Protein AF-A0A7Y5RHW9-F1 (afdb_monomer_lite)

Structure (mmCIF, N/CA/C/O backbone):
data_AF-A0A7Y5RHW9-F1
#
_entry.id   AF-A0A7Y5RHW9-F1
#
loop_
_atom_site.group_PDB
_atom_site.id
_atom_site.type_symbol
_atom_site.label_atom_id
_atom_site.label_alt_id
_atom_site.label_comp_id
_atom_site.label_asym_id
_atom_site.label_entity_id
_atom_site.label_seq_id
_atom_site.pdbx_PDB_ins_code
_atom_site.Cartn_x
_atom_site.Cartn_y
_atom_site.Cartn_z
_atom_site.occupancy
_atom_site.B_iso_or_equiv
_atom_site.auth_seq_id
_atom_site.auth_comp_id
_atom_site.auth_asym_id
_atom_site.auth_atom_id
_atom_site.pdbx_PDB_model_num
ATOM 1 N N . MET A 1 1 ? -26.979 -19.751 0.358 1.00 41.19 1 MET A N 1
ATOM 2 C CA . MET A 1 1 ? -25.588 -19.694 0.854 1.00 41.19 1 MET A CA 1
ATOM 3 C C . MET A 1 1 ? -24.682 -19.940 -0.337 1.00 41.19 1 MET A C 1
ATOM 5 O O . MET A 1 1 ? -24.517 -21.080 -0.752 1.00 41.19 1 MET A O 1
ATOM 9 N N . THR A 1 2 ? -24.236 -18.878 -0.997 1.00 41.81 2 THR A N 1
ATOM 10 C CA . THR A 1 2 ? -23.316 -18.988 -2.132 1.00 41.81 2 THR A CA 1
ATOM 11 C C . THR A 1 2 ? -21.956 -19.395 -1.584 1.00 41.81 2 THR A C 1
ATOM 13 O O . THR A 1 2 ? -21.383 -18.654 -0.793 1.00 41.81 2 THR A O 1
ATOM 16 N N . LYS A 1 3 ? -21.469 -20.585 -1.954 1.00 49.66 3 LYS A N 1
ATOM 17 C CA . LYS A 1 3 ? -20.064 -20.951 -1.758 1.00 49.66 3 LYS A CA 1
ATOM 18 C C . LYS A 1 3 ? -19.226 -19.831 -2.365 1.00 49.66 3 LYS A C 1
ATOM 20 O O . LYS A 1 3 ? -19.365 -19.560 -3.558 1.00 49.66 3 LYS A O 1
ATOM 25 N N . GLU A 1 4 ? -18.414 -19.169 -1.549 1.00 61.47 4 GLU A N 1
ATOM 26 C CA . GLU A 1 4 ? -17.338 -18.331 -2.061 1.00 61.47 4 GLU A CA 1
ATOM 27 C C . GLU A 1 4 ? -16.556 -19.175 -3.070 1.00 61.47 4 GLU A C 1
ATOM 29 O O . GLU A 1 4 ? -16.272 -20.352 -2.829 1.00 61.47 4 GLU A O 1
ATOM 34 N N . LYS A 1 5 ? -16.310 -18.616 -4.257 1.00 59.44 5 LYS A N 1
ATOM 35 C CA . LYS A 1 5 ? -15.433 -19.248 -5.239 1.00 59.44 5 LYS A CA 1
ATOM 36 C C . LYS A 1 5 ? -14.081 -19.369 -4.549 1.00 59.44 5 LYS A C 1
ATOM 38 O O . LYS A 1 5 ? -13.431 -18.357 -4.332 1.00 59.44 5 LYS A O 1
ATOM 43 N N . GLU A 1 6 ? -13.707 -20.583 -4.167 1.00 67.19 6 GLU A N 1
ATOM 44 C CA . GLU A 1 6 ? -12.423 -20.873 -3.542 1.00 67.19 6 GLU A CA 1
ATOM 45 C C . GLU A 1 6 ? -11.323 -20.532 -4.554 1.00 67.19 6 GLU A C 1
ATOM 47 O O . GLU A 1 6 ? -11.037 -21.279 -5.490 1.00 67.19 6 GLU A O 1
ATOM 52 N N . THR A 1 7 ? -10.796 -19.316 -4.449 1.00 81.88 7 THR A N 1
ATOM 53 C CA . THR A 1 7 ? -9.711 -18.825 -5.288 1.00 81.88 7 THR A CA 1
ATOM 54 C C . THR A 1 7 ? -8.402 -19.356 -4.734 1.00 81.88 7 THR A C 1
ATOM 56 O O . THR A 1 7 ? -8.056 -19.074 -3.590 1.00 81.88 7 THR A O 1
ATOM 59 N N . ASP A 1 8 ? -7.663 -20.106 -5.551 1.00 91.75 8 ASP A N 1
ATOM 60 C CA . ASP A 1 8 ? -6.328 -20.583 -5.192 1.00 91.75 8 ASP A CA 1
ATOM 61 C C . ASP A 1 8 ? -5.410 -19.386 -4.872 1.00 91.75 8 ASP A C 1
ATOM 63 O O . ASP A 1 8 ? -5.146 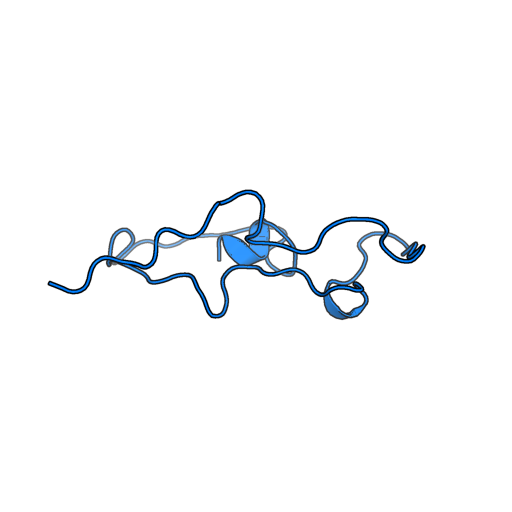-18.574 -5.769 1.00 91.75 8 ASP A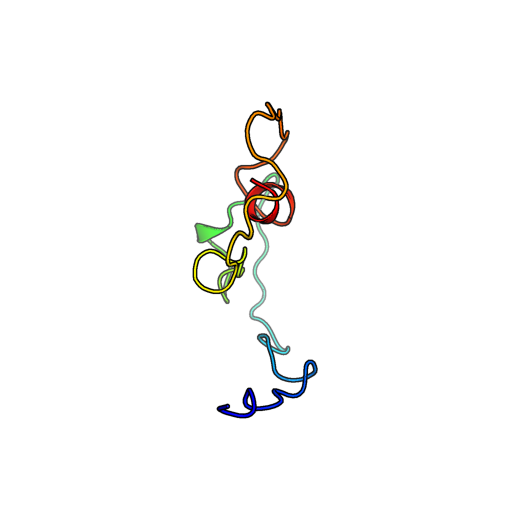 O 1
ATOM 67 N N . PRO A 1 9 ? -4.887 -19.271 -3.635 1.00 91.69 9 PRO A N 1
ATOM 68 C CA . PRO A 1 9 ? -4.092 -18.120 -3.216 1.00 91.69 9 PRO A CA 1
ATOM 69 C C . PRO A 1 9 ? -2.816 -17.944 -4.041 1.00 91.69 9 PRO A C 1
ATOM 71 O O . PRO A 1 9 ? -2.311 -16.830 -4.175 1.00 91.69 9 PRO A O 1
ATOM 74 N N . ARG A 1 10 ? -2.323 -19.013 -4.677 1.00 92.06 10 ARG A N 1
ATOM 75 C CA . ARG A 1 10 ? -1.151 -18.966 -5.565 1.00 92.06 10 ARG A CA 1
ATOM 76 C C . ARG A 1 10 ? -1.405 -18.170 -6.847 1.00 92.06 10 ARG A C 1
ATOM 78 O O . ARG A 1 10 ? -0.466 -17.940 -7.607 1.00 92.06 10 ARG A O 1
ATOM 85 N N . ASN A 1 11 ? -2.655 -17.795 -7.124 1.00 91.44 11 ASN A N 1
ATOM 86 C CA . ASN A 1 11 ? -3.074 -17.090 -8.335 1.00 91.44 11 ASN A CA 1
ATOM 87 C C . ASN A 1 11 ? -3.691 -15.709 -8.053 1.00 91.44 11 ASN A C 1
ATOM 89 O O . ASN A 1 11 ? -4.195 -15.091 -8.984 1.00 91.44 11 ASN A O 1
ATOM 93 N N . LEU A 1 12 ? -3.661 -15.223 -6.805 1.00 90.00 12 LEU A N 1
ATOM 94 C CA . LEU A 1 12 ? -4.328 -13.975 -6.405 1.00 90.00 12 LEU A CA 1
ATOM 95 C C . LEU A 1 12 ? -3.569 -12.688 -6.762 1.00 90.00 12 LEU A C 1
ATOM 97 O O . LEU A 1 12 ? -4.115 -11.607 -6.580 1.00 90.00 12 LEU A O 1
ATOM 101 N N .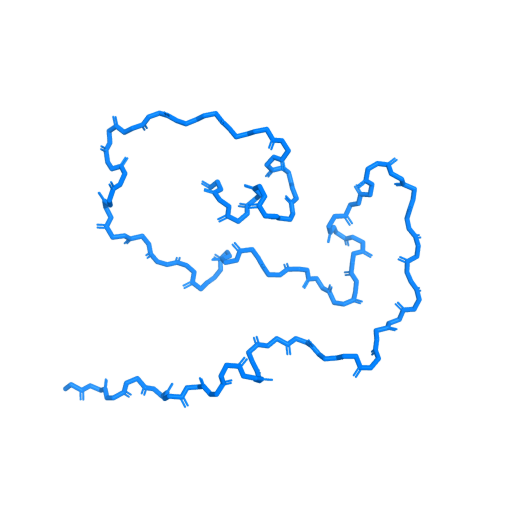 GLY A 1 13 ? -2.343 -12.780 -7.280 1.00 91.50 13 GLY A N 1
ATOM 102 C CA . GLY A 1 13 ? -1.540 -11.607 -7.616 1.00 91.50 13 GLY A CA 1
ATOM 103 C C . GLY A 1 13 ? -0.699 -11.775 -8.882 1.00 91.50 13 GLY A C 1
ATOM 104 O O . GLY A 1 13 ? -0.592 -12.888 -9.418 1.00 91.50 13 GLY A O 1
ATOM 105 N N . PRO A 1 14 ? -0.089 -10.675 -9.357 1.00 95.06 14 PRO A N 1
ATOM 106 C CA . PRO A 1 14 ? 0.839 -10.700 -10.477 1.00 95.06 14 PRO A CA 1
ATOM 107 C C . PRO A 1 14 ? 2.020 -11.639 -10.221 1.00 95.06 14 PRO A C 1
ATOM 109 O O . PRO A 1 14 ? 2.474 -11.804 -9.088 1.00 95.06 14 PRO A O 1
ATOM 112 N N . LYS A 1 15 ? 2.537 -12.247 -11.289 1.00 95.12 15 LYS A N 1
ATOM 113 C CA . LYS A 1 15 ? 3.667 -13.181 -11.234 1.00 95.12 15 LYS A CA 1
ATOM 114 C C . LYS A 1 15 ? 4.814 -12.666 -12.098 1.00 95.12 15 LYS A C 1
ATOM 116 O O . LYS A 1 15 ? 4.542 -12.045 -13.123 1.00 95.12 15 LYS A O 1
ATOM 121 N N . PRO A 1 16 ? 6.071 -12.945 -11.716 1.00 95.06 16 PRO A N 1
ATOM 122 C CA . PRO A 1 16 ? 7.219 -12.601 -12.540 1.00 95.06 16 PRO A CA 1
ATOM 123 C C . PRO A 1 16 ? 7.179 -13.324 -13.904 1.00 95.06 16 PRO A C 1
ATOM 125 O O . PRO A 1 16 ? 6.537 -14.374 -14.023 1.00 95.06 16 PRO A O 1
ATOM 128 N N . PRO A 1 17 ? 7.913 -12.814 -14.910 1.00 96.25 17 PRO A N 1
ATOM 129 C CA . PRO A 1 17 ? 8.846 -11.687 -14.815 1.00 96.25 17 PRO A CA 1
ATOM 130 C C . PRO A 1 17 ? 8.136 -10.327 -14.759 1.00 96.25 17 PRO A C 1
ATOM 132 O O . PRO A 1 17 ? 7.158 -10.097 -15.462 1.00 96.25 17 PRO A O 1
ATOM 135 N N . PHE A 1 18 ? 8.655 -9.429 -13.923 1.00 96.94 18 PHE A N 1
ATOM 136 C CA . PHE A 1 18 ? 8.263 -8.019 -13.894 1.00 96.94 18 PHE A CA 1
ATOM 137 C C . PHE A 1 18 ? 9.249 -7.197 -14.735 1.00 96.94 18 PHE A C 1
ATOM 139 O O . PHE A 1 18 ? 10.400 -7.623 -14.879 1.00 96.94 18 PHE A O 1
ATOM 146 N N . PRO A 1 19 ? 8.840 -6.040 -15.284 1.00 97.00 19 PRO A N 1
ATOM 147 C CA . PRO A 1 19 ? 9.772 -5.146 -15.959 1.00 97.00 19 PRO A CA 1
ATOM 148 C C . PRO A 1 19 ? 10.835 -4.630 -14.980 1.00 97.00 19 PRO A C 1
ATOM 150 O O . PRO A 1 19 ? 10.556 -4.412 -13.796 1.00 97.00 19 PRO A O 1
ATOM 153 N N . GLU A 1 20 ? 12.055 -4.417 -15.479 1.00 97.12 20 GLU A N 1
ATOM 154 C CA . GLU A 1 20 ? 13.095 -3.720 -14.719 1.00 97.12 20 GLU A CA 1
ATOM 155 C C . GLU A 1 20 ? 12.629 -2.289 -14.417 1.00 97.12 20 GLU A C 1
ATOM 157 O O . GLU A 1 20 ? 12.365 -1.505 -15.328 1.00 97.12 20 GLU A O 1
ATOM 162 N N . GLN A 1 21 ? 12.499 -1.957 -13.130 1.00 96.69 21 GLN A N 1
ATOM 163 C CA . GLN A 1 21 ? 11.926 -0.690 -12.667 1.00 96.69 21 GLN A CA 1
ATOM 164 C C . GLN A 1 21 ? 12.645 -0.189 -11.403 1.00 96.69 21 GLN A C 1
ATOM 166 O O . GLN A 1 21 ? 12.232 -0.421 -10.270 1.00 96.69 21 GLN A O 1
ATOM 171 N N . GLN A 1 22 ? 13.779 0.486 -11.579 1.00 97.38 22 GLN A N 1
ATOM 172 C CA . GLN A 1 22 ? 14.512 1.085 -10.463 1.00 97.38 22 GLN A CA 1
ATOM 173 C C . GLN A 1 22 ? 13.992 2.501 -10.194 1.00 97.38 22 GLN A C 1
ATOM 175 O O . GLN A 1 22 ? 13.882 3.310 -11.112 1.00 97.38 22 GLN A O 1
ATOM 180 N N . GLN A 1 23 ? 13.751 2.824 -8.925 1.00 97.88 23 GLN A N 1
ATOM 181 C CA . GLN A 1 23 ? 13.444 4.181 -8.474 1.00 97.88 23 GLN A CA 1
ATOM 182 C C . GLN A 1 23 ? 14.441 4.613 -7.395 1.00 97.88 23 GLN A C 1
ATOM 184 O O . GLN A 1 23 ? 14.987 3.783 -6.660 1.00 97.88 23 GLN A O 1
ATOM 189 N N . SER A 1 24 ? 14.676 5.919 -7.287 1.00 97.94 24 SER A N 1
ATOM 190 C CA . SER A 1 24 ? 15.430 6.492 -6.171 1.00 97.94 24 SER A CA 1
ATOM 191 C C . SER A 1 24 ? 14.570 6.481 -4.902 1.00 97.94 24 SER A C 1
ATOM 193 O O . SER A 1 24 ? 13.394 6.840 -4.982 1.00 97.94 24 SER A O 1
ATOM 195 N N . PRO A 1 25 ? 15.121 6.133 -3.724 1.00 97.12 25 PRO A N 1
ATOM 196 C CA . PRO A 1 25 ? 14.381 6.222 -2.469 1.00 97.12 25 PRO A CA 1
ATOM 197 C C . PRO A 1 25 ? 13.795 7.629 -2.219 1.00 97.12 25 PRO A C 1
ATOM 199 O O . PRO A 1 25 ? 14.463 8.618 -2.532 1.00 97.12 25 PRO A O 1
ATOM 202 N N . PRO A 1 26 ? 12.584 7.741 -1.633 1.00 96.25 26 PRO A N 1
ATOM 203 C CA . PRO A 1 26 ? 11.747 6.644 -1.122 1.00 96.25 26 PRO A CA 1
ATOM 204 C C . PRO A 1 26 ? 10.932 5.893 -2.194 1.00 96.25 26 PRO A C 1
ATOM 206 O O . PRO A 1 26 ? 10.318 4.880 -1.872 1.00 96.25 26 PRO A O 1
ATOM 209 N N . GLY A 1 27 ? 10.951 6.341 -3.452 1.00 97.06 27 GLY A N 1
ATOM 210 C CA . GLY A 1 27 ? 10.120 5.802 -4.531 1.00 97.06 27 GLY A CA 1
ATOM 211 C C . GLY A 1 27 ? 8.658 6.264 -4.470 1.00 97.06 27 GLY A C 1
ATOM 212 O O . GLY A 1 27 ? 8.265 7.060 -3.617 1.00 97.06 27 GLY A O 1
ATOM 213 N N . SER A 1 28 ? 7.849 5.777 -5.410 1.00 96.88 28 SER A N 1
ATOM 214 C CA . SER A 1 28 ? 6.440 6.120 -5.600 1.00 96.88 28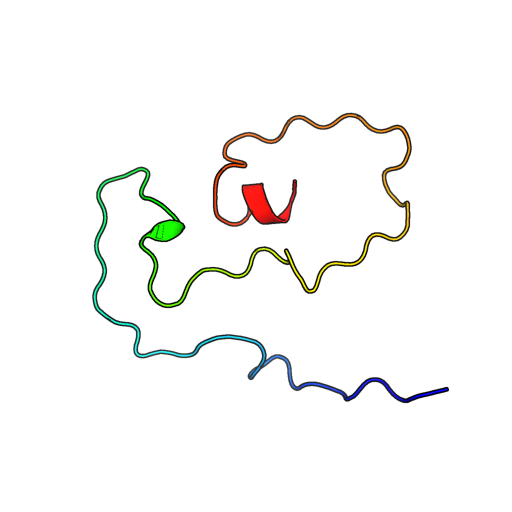 SER A CA 1
ATOM 215 C C . SER A 1 28 ? 5.647 4.909 -6.092 1.00 96.88 28 SER A C 1
ATOM 217 O O . SER A 1 28 ? 5.942 4.319 -7.131 1.00 96.88 28 SER A O 1
ATOM 219 N N . VAL A 1 29 ? 4.556 4.580 -5.393 1.00 96.50 29 VAL A N 1
ATOM 220 C CA . VAL A 1 29 ? 3.643 3.490 -5.797 1.00 96.50 29 VAL A CA 1
ATOM 221 C C . VAL A 1 29 ? 2.941 3.747 -7.128 1.00 96.50 29 VAL A C 1
ATOM 223 O O . VAL A 1 29 ? 2.457 2.809 -7.749 1.00 96.50 29 VAL A O 1
ATOM 226 N N . ARG A 1 30 ? 2.875 5.009 -7.575 1.00 96.31 30 ARG A N 1
ATOM 227 C CA . ARG A 1 30 ? 2.267 5.377 -8.866 1.00 96.31 30 ARG A CA 1
ATOM 228 C C . ARG A 1 30 ? 3.137 4.991 -10.060 1.00 96.31 30 ARG A C 1
ATOM 230 O O . ARG A 1 30 ? 2.640 4.979 -11.177 1.00 96.31 30 ARG A O 1
ATOM 237 N N . GLU A 1 31 ? 4.414 4.726 -9.815 1.00 97.00 31 GLU A N 1
ATOM 238 C CA . GLU A 1 31 ? 5.414 4.399 -10.833 1.00 97.00 31 GLU A CA 1
ATOM 239 C C . GLU A 1 31 ? 5.696 2.888 -10.904 1.00 97.00 31 GLU A C 1
ATOM 241 O O . GLU A 1 31 ? 6.562 2.469 -11.665 1.00 97.00 31 GLU A O 1
ATOM 246 N N . LEU A 1 32 ? 4.995 2.069 -10.105 1.00 97.00 32 LEU A N 1
ATOM 247 C CA . LEU A 1 32 ? 5.116 0.611 -10.144 1.00 97.00 32 LEU A CA 1
ATOM 248 C C . LEU A 1 32 ? 4.331 0.018 -11.319 1.00 97.00 32 LEU A C 1
ATOM 250 O O . LEU A 1 32 ? 3.178 0.387 -11.555 1.00 97.00 32 LEU A O 1
ATOM 254 N N . ASP A 1 33 ? 4.939 -0.956 -11.990 1.00 96.19 33 ASP A N 1
ATOM 255 C CA . ASP A 1 33 ? 4.308 -1.782 -13.018 1.00 96.19 33 ASP A CA 1
ATOM 256 C C . ASP A 1 33 ? 4.561 -3.278 -12.736 1.00 96.19 33 ASP A C 1
ATOM 258 O O . ASP A 1 33 ? 5.677 -3.766 -12.929 1.00 96.19 33 ASP A O 1
ATOM 262 N N . PRO A 1 34 ? 3.566 -4.045 -12.266 1.00 96.25 34 PRO A N 1
ATOM 263 C CA . PRO A 1 34 ? 2.175 -3.651 -12.048 1.00 96.25 34 PRO A CA 1
ATOM 264 C C . PRO A 1 34 ? 1.991 -2.768 -10.800 1.00 96.25 34 PRO A C 1
ATOM 266 O O . PRO A 1 34 ? 2.826 -2.795 -9.891 1.00 96.25 34 PRO A O 1
ATOM 269 N N . PRO A 1 35 ? 0.867 -2.031 -10.699 1.00 96.44 35 PRO A N 1
ATOM 270 C CA . PRO A 1 35 ? 0.532 -1.297 -9.485 1.00 96.44 35 PRO A CA 1
ATOM 271 C C . PRO A 1 35 ? 0.354 -2.252 -8.297 1.00 96.44 35 PRO A C 1
ATOM 273 O O . PRO A 1 35 ? -0.192 -3.349 -8.435 1.00 96.44 35 PRO A O 1
ATOM 276 N N . ALA A 1 36 ? 0.785 -1.813 -7.115 1.00 96.56 36 ALA A N 1
ATOM 277 C CA . ALA A 1 36 ? 0.545 -2.540 -5.873 1.00 96.56 36 ALA A CA 1
ATOM 278 C C . ALA A 1 36 ? -0.945 -2.499 -5.486 1.00 96.56 36 ALA A C 1
ATOM 280 O O . ALA A 1 36 ? -1.587 -1.452 -5.586 1.00 96.56 36 ALA A O 1
ATOM 281 N N . ASP A 1 37 ? -1.469 -3.630 -5.014 1.00 97.31 37 ASP A N 1
ATOM 282 C CA . ASP A 1 37 ? -2.797 -3.740 -4.402 1.00 97.31 37 ASP A CA 1
ATOM 283 C C . ASP A 1 37 ? -2.657 -3.586 -2.882 1.00 97.31 37 ASP A C 1
ATOM 285 O O . ASP A 1 37 ? -1.975 -4.386 -2.234 1.00 97.31 37 ASP A O 1
ATOM 289 N N . HIS A 1 38 ? -3.276 -2.551 -2.313 1.00 97.94 38 HIS A N 1
ATOM 290 C CA . HIS A 1 38 ? -3.282 -2.297 -0.869 1.00 97.94 38 HIS A CA 1
ATOM 291 C C . HIS A 1 38 ? -4.619 -2.690 -0.230 1.00 97.94 38 HIS A C 1
ATOM 293 O O . HIS A 1 38 ? -4.864 -2.377 0.933 1.00 97.94 38 HIS A O 1
ATOM 299 N N . GLY A 1 39 ? -5.494 -3.367 -0.973 1.00 97.19 39 GLY A N 1
ATOM 300 C CA . GLY A 1 39 ? -6.823 -3.742 -0.521 1.00 97.19 39 GLY A CA 1
ATOM 301 C C . GLY A 1 39 ? -7.894 -2.689 -0.795 1.00 97.19 39 GLY A C 1
ATOM 302 O O . GLY A 1 39 ? -9.008 -2.851 -0.296 1.00 97.19 39 GLY A O 1
ATOM 303 N N . GLU A 1 40 ? -7.617 -1.655 -1.605 1.00 97.44 40 GLU A N 1
ATOM 304 C CA . GLU A 1 40 ? -8.550 -0.543 -1.872 1.00 97.44 40 GLU A CA 1
ATOM 305 C C . GLU A 1 40 ? -9.924 -0.996 -2.392 1.00 97.44 40 GLU A C 1
ATOM 307 O O . G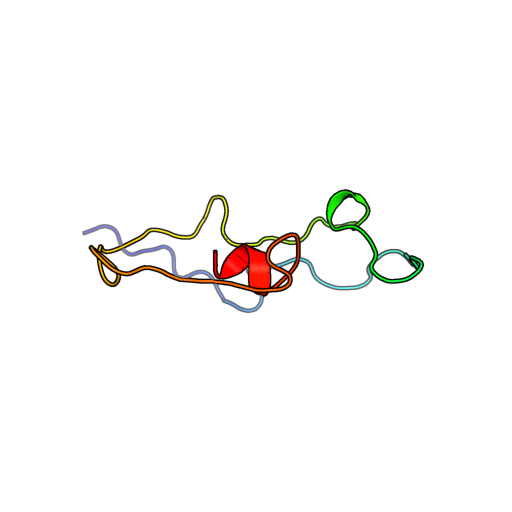LU A 1 40 ? -10.918 -0.295 -2.208 1.00 97.44 40 GLU A O 1
ATOM 312 N N . THR A 1 41 ? -9.986 -2.158 -3.049 1.00 95.81 41 THR A N 1
ATOM 313 C CA . THR A 1 41 ? -11.234 -2.734 -3.580 1.00 95.81 41 THR A CA 1
ATOM 314 C C . THR A 1 41 ? -11.638 -4.058 -2.932 1.00 95.81 41 THR A C 1
ATOM 316 O O . THR A 1 41 ? -12.780 -4.484 -3.099 1.00 95.81 41 THR A O 1
ATOM 319 N N . SER A 1 42 ? -10.732 -4.715 -2.200 1.00 94.50 42 SER A N 1
ATOM 320 C CA . SER A 1 42 ? -10.929 -6.075 -1.685 1.00 94.50 42 SER A CA 1
ATOM 321 C C . SER A 1 42 ? -11.129 -6.132 -0.169 1.00 94.50 42 SER A C 1
ATOM 323 O O . SER A 1 42 ? -11.834 -7.020 0.318 1.00 94.50 42 SER A O 1
ATOM 325 N N . TYR A 1 43 ? -10.569 -5.191 0.600 1.00 96.44 43 TYR A N 1
ATOM 326 C CA . TYR A 1 43 ? -10.697 -5.204 2.054 1.00 96.44 43 TYR A CA 1
ATOM 327 C C . TYR A 1 43 ? -12.078 -4.708 2.506 1.00 96.44 43 TYR A C 1
ATOM 329 O O . TYR A 1 43 ? -12.510 -3.606 2.178 1.00 96.44 43 TYR A O 1
ATOM 337 N N . THR A 1 44 ? -12.770 -5.514 3.316 1.00 97.50 44 THR A N 1
ATOM 338 C CA . THR A 1 44 ? -14.072 -5.165 3.906 1.00 97.50 44 THR A CA 1
ATOM 339 C C . THR A 1 44 ? -13.965 -5.118 5.428 1.00 97.50 44 THR A C 1
ATOM 341 O O . THR A 1 44 ? -13.677 -6.122 6.082 1.00 97.50 44 THR A O 1
ATOM 344 N N . GLY A 1 45 ? -14.220 -3.948 6.017 1.00 96.81 45 GLY A N 1
ATOM 345 C CA . GLY A 1 45 ? -14.207 -3.767 7.468 1.00 96.81 45 GLY A CA 1
ATOM 346 C C . GLY A 1 45 ? -15.378 -4.465 8.175 1.00 96.81 45 GLY A C 1
ATOM 347 O O . GLY A 1 45 ? -16.501 -4.481 7.685 1.00 96.81 45 GLY A O 1
ATOM 348 N N . SER A 1 46 ? -15.127 -4.989 9.378 1.00 98.19 46 SER A N 1
ATOM 349 C CA . SER A 1 46 ? -16.127 -5.649 10.244 1.00 98.19 46 SER A CA 1
ATOM 350 C C . SER A 1 46 ? -16.326 -4.939 11.593 1.00 98.19 46 SER A C 1
ATOM 352 O O . SER A 1 46 ? -16.725 -5.548 12.581 1.00 98.19 46 SER A O 1
ATOM 354 N N . GLY A 1 47 ? -16.003 -3.642 11.671 1.00 97.81 47 GLY A N 1
ATOM 355 C CA . GLY A 1 47 ? -16.210 -2.827 12.878 1.00 97.81 47 GLY A CA 1
ATOM 356 C C . GLY A 1 47 ? -15.258 -3.120 14.049 1.00 97.81 47 GLY A C 1
ATOM 357 O O . GLY A 1 47 ? -15.458 -2.620 15.152 1.00 97.81 47 GLY A O 1
ATOM 358 N N . ARG A 1 48 ? -14.190 -3.895 13.832 1.00 98.19 48 ARG A N 1
ATOM 359 C CA . ARG A 1 48 ? -13.266 -4.339 14.898 1.00 98.19 48 ARG A CA 1
ATOM 360 C C . ARG A 1 48 ? -12.476 -3.213 15.580 1.00 98.19 48 ARG A C 1
ATOM 362 O O . ARG A 1 48 ? -11.966 -3.421 16.675 1.00 98.19 48 ARG A O 1
ATOM 369 N N . LEU A 1 49 ? -12.372 -2.042 14.949 1.00 97.81 49 LEU A N 1
ATOM 370 C CA . LEU A 1 49 ? -11.596 -0.892 15.436 1.00 97.81 49 LEU A CA 1
ATOM 371 C C . LEU A 1 49 ? -12.458 0.343 15.740 1.00 97.81 49 LEU A C 1
ATOM 373 O O . LEU A 1 49 ? -11.939 1.454 15.830 1.00 97.81 49 LEU A O 1
ATOM 377 N N . LEU A 1 50 ? -13.772 0.174 15.917 1.00 98.31 50 LEU A N 1
ATOM 378 C CA . LEU A 1 50 ? -14.658 1.294 16.243 1.00 98.31 50 LEU A CA 1
ATOM 379 C C . LEU A 1 50 ? -14.180 2.045 17.504 1.00 98.31 50 LEU A C 1
ATOM 381 O O . LEU A 1 50 ? -13.846 1.448 18.533 1.00 98.31 50 LEU A O 1
ATOM 385 N N . GLY A 1 51 ? -14.130 3.377 17.398 1.00 98.25 51 GLY A N 1
ATOM 386 C CA . GLY A 1 51 ? -13.719 4.284 18.475 1.00 98.25 51 GLY A CA 1
ATOM 387 C C . GLY A 1 51 ? -12.221 4.280 18.804 1.00 98.25 51 GLY A C 1
ATOM 388 O O . GLY A 1 51 ? -11.838 4.761 19.868 1.00 98.25 51 GLY A O 1
ATOM 389 N N . LYS A 1 52 ? -11.369 3.702 17.950 1.00 98.44 52 LYS A N 1
ATOM 390 C CA . LYS A 1 52 ? -9.908 3.729 18.117 1.00 98.44 52 LYS A CA 1
ATOM 391 C C . LYS A 1 52 ? -9.290 4.866 17.303 1.00 98.44 52 LYS A C 1
ATOM 393 O O . LYS A 1 52 ? -9.831 5.270 16.281 1.00 98.44 52 LYS A O 1
ATOM 398 N N . VAL A 1 53 ? -8.145 5.358 17.769 1.00 98.31 53 VAL A N 1
ATOM 399 C CA . VAL A 1 53 ? -7.316 6.350 17.074 1.00 98.31 53 VAL A CA 1
ATOM 400 C C . VAL A 1 53 ? -5.970 5.699 16.783 1.00 98.31 53 VAL A C 1
ATOM 402 O O . VAL A 1 53 ? -5.375 5.108 17.685 1.00 98.31 53 VAL A O 1
ATOM 405 N N . ALA A 1 54 ? -5.508 5.796 15.538 1.00 97.69 54 ALA A N 1
ATOM 406 C CA . ALA A 1 54 ? -4.241 5.228 15.092 1.00 97.69 54 ALA A CA 1
ATOM 407 C C . ALA A 1 54 ? -3.374 6.297 14.415 1.00 97.69 54 ALA A C 1
ATOM 409 O O . ALA A 1 54 ? -3.883 7.156 13.698 1.00 97.69 54 ALA A O 1
ATOM 410 N N . ILE A 1 55 ? -2.062 6.217 14.643 1.00 98.38 55 ILE A N 1
ATOM 411 C CA . ILE A 1 55 ? -1.038 6.941 13.884 1.00 98.38 55 ILE A CA 1
ATOM 412 C C . ILE A 1 55 ? -0.203 5.878 13.178 1.00 98.38 55 ILE A C 1
ATOM 414 O O . ILE A 1 55 ? 0.358 5.002 13.835 1.00 98.38 55 ILE A O 1
ATOM 418 N N . ILE A 1 56 ? -0.133 5.960 11.852 1.00 98.31 56 ILE A N 1
ATOM 419 C CA . ILE A 1 56 ? 0.624 5.033 11.010 1.00 98.31 56 ILE A CA 1
ATOM 420 C C . ILE A 1 56 ? 1.673 5.856 10.265 1.00 98.31 56 ILE A C 1
ATOM 422 O O . ILE A 1 56 ? 1.341 6.779 9.522 1.00 98.31 56 ILE A O 1
ATOM 426 N N . THR A 1 57 ? 2.950 5.561 10.495 1.00 98.38 57 THR A N 1
ATOM 427 C CA . THR A 1 57 ? 4.063 6.198 9.782 1.00 98.38 57 THR A CA 1
ATOM 428 C C . THR A 1 57 ? 4.304 5.489 8.447 1.00 98.38 57 THR A C 1
ATOM 430 O O . THR A 1 57 ? 4.133 4.276 8.352 1.00 98.38 57 THR A O 1
ATOM 433 N N . GLY A 1 58 ? 4.677 6.237 7.400 1.00 97.56 58 GLY A N 1
ATOM 434 C CA . GLY A 1 58 ? 4.880 5.672 6.054 1.00 97.56 58 GLY A CA 1
ATOM 435 C C . GLY A 1 58 ? 3.599 5.130 5.401 1.00 97.56 58 GLY A C 1
ATOM 436 O O . GLY A 1 58 ? 3.646 4.159 4.655 1.00 97.56 58 GLY A O 1
ATOM 437 N N . ALA A 1 59 ? 2.437 5.708 5.726 1.00 97.88 59 ALA A N 1
ATOM 438 C CA . ALA A 1 59 ? 1.132 5.265 5.225 1.00 97.88 59 ALA A CA 1
ATOM 439 C C . ALA A 1 59 ? 0.819 5.718 3.784 1.00 97.88 59 ALA A C 1
ATOM 441 O O . ALA A 1 59 ? -0.271 5.481 3.271 1.00 97.88 59 ALA A O 1
ATOM 442 N N . ASP A 1 60 ? 1.754 6.394 3.123 1.00 97.81 60 ASP A N 1
ATOM 443 C CA . ASP A 1 60 ? 1.618 6.845 1.738 1.00 97.81 60 ASP A CA 1
ATOM 444 C C . ASP A 1 60 ? 1.709 5.690 0.720 1.00 97.81 60 ASP A C 1
ATOM 446 O O . ASP A 1 60 ? 1.158 5.787 -0.384 1.00 97.81 60 ASP A O 1
ATOM 450 N N . SER A 1 61 ? 2.369 4.585 1.090 1.00 97.94 61 SER A N 1
ATOM 451 C CA . SER A 1 61 ? 2.693 3.472 0.196 1.00 97.94 61 SER A CA 1
ATOM 452 C C . SER A 1 61 ? 2.764 2.108 0.904 1.00 97.94 61 SER A C 1
ATOM 454 O O . SER A 1 61 ? 2.806 2.008 2.133 1.00 97.94 61 SER A O 1
ATOM 456 N N . GLY A 1 62 ? 2.752 1.027 0.114 1.00 97.25 62 GLY A N 1
ATOM 457 C CA . GLY A 1 62 ? 3.038 -0.334 0.572 1.00 97.25 62 GLY A CA 1
ATOM 458 C C . GLY A 1 62 ? 2.162 -0.809 1.737 1.00 97.25 62 GLY A C 1
ATOM 459 O O . GLY A 1 62 ? 0.963 -0.550 1.801 1.00 97.25 62 GLY A O 1
ATOM 460 N N . ILE A 1 63 ? 2.771 -1.522 2.686 1.00 98.25 63 ILE A N 1
ATOM 461 C CA . ILE A 1 63 ? 2.049 -2.145 3.809 1.00 98.25 63 ILE A CA 1
ATOM 462 C C . ILE A 1 63 ? 1.432 -1.091 4.739 1.00 98.25 63 ILE A C 1
ATOM 464 O O . ILE A 1 63 ? 0.342 -1.309 5.266 1.00 98.25 63 ILE A O 1
ATOM 468 N N . GLY A 1 64 ? 2.091 0.059 4.919 1.00 98.12 64 GLY A N 1
ATOM 469 C CA . GLY A 1 64 ? 1.560 1.160 5.724 1.00 98.12 64 GLY A CA 1
ATOM 470 C C . GLY A 1 64 ? 0.236 1.672 5.163 1.00 98.12 64 GLY A C 1
ATOM 471 O O . GLY A 1 64 ? -0.728 1.822 5.910 1.00 98.12 64 GLY A O 1
ATOM 472 N N . ARG A 1 65 ? 0.164 1.840 3.837 1.00 98.19 65 ARG A N 1
ATOM 473 C CA . ARG A 1 65 ? -1.070 2.213 3.140 1.00 98.19 65 ARG A CA 1
ATOM 474 C C . ARG A 1 65 ? -2.161 1.150 3.241 1.00 98.19 65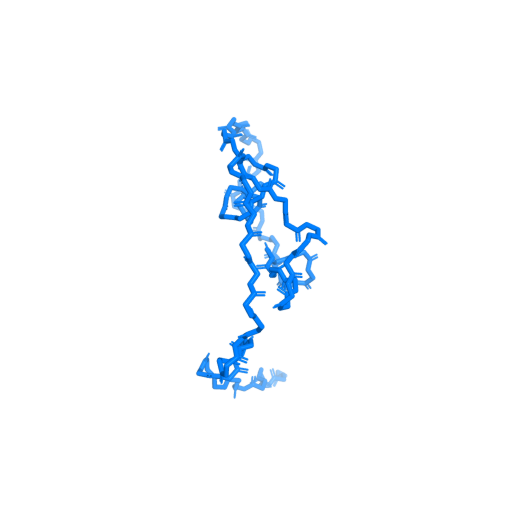 ARG A C 1
ATOM 476 O O . ARG A 1 65 ? -3.309 1.508 3.440 1.00 98.19 65 ARG A O 1
ATOM 483 N N . ALA A 1 66 ? -1.813 -0.133 3.140 1.00 98.12 66 ALA A N 1
ATOM 484 C CA . ALA A 1 66 ? -2.781 -1.227 3.297 1.00 98.12 66 ALA A CA 1
ATOM 485 C C . ALA A 1 66 ? -3.322 -1.358 4.733 1.00 98.12 66 ALA A C 1
ATOM 487 O O . ALA A 1 66 ? -4.370 -1.954 4.967 1.00 98.12 66 ALA A O 1
ATOM 488 N N . THR A 1 67 ? -2.574 -0.841 5.709 1.00 98.25 67 THR A N 1
ATOM 489 C CA . THR A 1 67 ? -2.956 -0.859 7.126 1.00 98.25 67 THR A CA 1
ATOM 490 C C . THR A 1 67 ? -3.881 0.307 7.495 1.00 98.25 67 THR A C 1
ATOM 492 O O . THR A 1 67 ? -4.634 0.182 8.462 1.00 98.25 67 THR A O 1
ATOM 495 N N . ALA A 1 68 ? -3.787 1.430 6.773 1.00 96.31 68 ALA A N 1
ATOM 496 C CA . ALA A 1 68 ? -4.515 2.674 7.036 1.00 96.31 68 ALA A CA 1
ATOM 497 C C . ALA A 1 68 ? -5.965 2.624 6.542 1.00 96.31 68 ALA A C 1
ATOM 499 O O . ALA A 1 68 ? -6.847 3.043 7.328 1.00 96.31 68 ALA A O 1
#

Secondary structure (DSSP, 8-state):
--------GGGSS--SPPPP----TT--GGG-SSPPP-STTT----STTTT-----TTTTSHHHHHH-

Radius of gyration: 15.88 Å; chains: 1; bounding box: 41×28×34 Å

Sequence (68 aa):
MTKEKETDPRNLGPKPPFPEQQQSPPGSVRELDPPADHGETSYTGSGRLLGKVAIITGADSGIGRATA

Foldseek 3Di:
DDDDPPDDPVPPDDDDPDDDQDDDPPDAQVRDVVRDDLCPPPDDDDCPQPPHDDDFPPCRDDPSVSVD

pLDDT: mean 92.61, std 12.79, range [41.19, 98.44]